Protein AF-A0A7J8TDB4-F1 (afdb_monomer)

Nearest PDB structures (foldseek):
  8oo0-assembly1_SV  TM=3.153E-01  e=1.665E-01  Thermochaetoides thermophila
  9axv-assembly1_Ab  TM=3.092E-01  e=3.334E-01  Schizosaccharomyces pombe
  6uz7-assembly1_V  TM=3.096E-01  e=2.939E-01  Kluyveromyces lactis
  7old-assembly1_SV  TM=2.955E-01  e=2.283E-01  Thermochaetoides thermophila DSM 1495
  8ylr-assembly1_Sa  TM=3.056E-01  e=4.292E-01  Saccharomyces cerevisiae S288C

Foldseek 3Di:
DFPWAKDKAWDFDADPVRHTDDIDIDIDTARDPVRSQVVNVVVVVVVCVVVVNDDDDDDTDDDDPPPDDD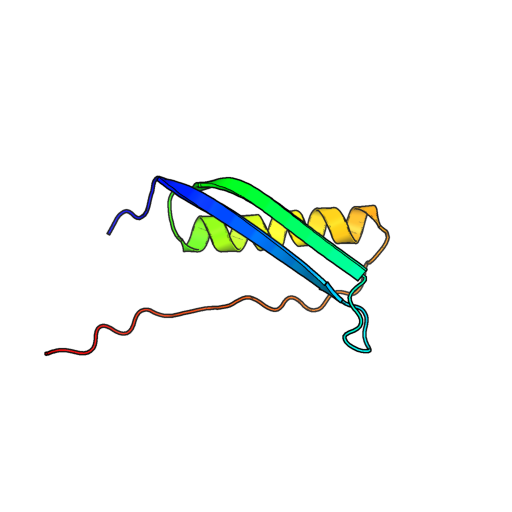

pLDDT: mean 86.04, std 14.78, range [45.19, 97.12]

Radius of gyration: 14.44 Å; Cα contacts (8 Å, |Δi|>4): 78; chains: 1; bounding box: 48×17×34 Å

Mean predicted aligned error: 6.72 Å

InterPro domains:
  IPR002156 Ribonuclease H domain [PF13456] (2-67)
  IPR044730 Ribonuclease H-like domain, plant type [cd06222] (1-67)

Organism: Gossypium davidsonii (NCBI:txid34287)

Sequence (70 aa):
KDNSGFATIGGVLRDKYSRWILGFNWFVVIFSILNAKLWGIQEGLAIALDRGFNRLIIFYYSQEVVQVPL

Solvent-accessible surface area (backbone atoms only — not comparable to full-atom values): 4573 Å² total; per-residue (Å²): 132,83,56,50,46,81,44,74,32,54,53,70,48,55,49,101,84,69,44,82,74,51,74,51,74,46,82,44,81,30,71,26,66,67,52,37,52,51,50,26,50,52,52,53,49,51,57,36,46,77,71,69,52,85,82,87,83,88,86,79,88,81,80,75,85,75,80,76,83,130

Structure (mmCIF, N/CA/C/O backbone):
data_AF-A0A7J8TDB4-F1
#
_entry.id   AF-A0A7J8TDB4-F1
#
loop_
_atom_site.group_PDB
_atom_site.id
_atom_site.type_symbol
_atom_site.label_atom_id
_atom_site.label_alt_id
_atom_site.label_comp_id
_atom_site.label_asym_id
_atom_site.label_entity_id
_atom_site.label_seq_id
_atom_site.pdbx_PDB_ins_code
_atom_site.Cartn_x
_atom_site.Cartn_y
_atom_site.Cartn_z
_atom_site.occupancy
_atom_site.B_iso_or_equiv
_atom_site.auth_seq_id
_atom_site.auth_comp_id
_atom_site.auth_asym_id
_atom_site.auth_atom_id
_atom_site.pdbx_PDB_model_num
ATOM 1 N N . LYS A 1 1 ? 21.523 3.950 -15.070 1.00 46.84 1 LYS A N 1
ATOM 2 C CA . LYS A 1 1 ? 20.976 2.625 -15.441 1.00 46.84 1 LYS A CA 1
ATOM 3 C C . LYS A 1 1 ? 19.478 2.801 -15.563 1.00 46.84 1 LYS A C 1
ATOM 5 O O . LYS A 1 1 ? 18.836 3.048 -14.547 1.00 46.84 1 LYS A O 1
ATOM 10 N N . ASP A 1 2 ? 18.971 2.771 -16.789 1.00 53.69 2 ASP A N 1
ATOM 11 C CA . ASP A 1 2 ? 17.544 2.910 -17.055 1.00 53.69 2 ASP A CA 1
ATOM 12 C C . ASP A 1 2 ? 16.873 1.588 -16.698 1.00 53.69 2 ASP A C 1
ATOM 14 O O . ASP A 1 2 ? 16.974 0.602 -17.419 1.00 53.69 2 ASP A O 1
ATOM 18 N N . ASN A 1 3 ? 16.245 1.556 -15.525 1.00 64.69 3 ASN A N 1
ATOM 19 C CA . ASN A 1 3 ? 15.438 0.428 -15.065 1.00 64.69 3 ASN A CA 1
ATOM 20 C C . ASN A 1 3 ? 13.984 0.614 -15.525 1.00 64.69 3 ASN A C 1
ATOM 22 O O . ASN A 1 3 ? 13.054 0.439 -14.732 1.00 64.69 3 ASN A O 1
ATOM 26 N N . SER A 1 4 ? 13.799 1.059 -16.770 1.00 76.62 4 SER A N 1
ATOM 27 C CA . SER A 1 4 ? 12.486 1.112 -17.393 1.00 76.62 4 SER A CA 1
ATOM 28 C C . SER A 1 4 ? 12.090 -0.290 -17.854 1.00 76.62 4 SER A C 1
ATOM 30 O O . SER A 1 4 ? 12.929 -1.085 -18.278 1.00 76.62 4 SER A O 1
ATOM 32 N N . GLY A 1 5 ? 10.816 -0.634 -17.707 1.00 86.00 5 GLY A N 1
ATOM 33 C CA . GLY A 1 5 ? 10.328 -1.973 -18.017 1.00 86.00 5 GLY A CA 1
ATOM 34 C C . GLY A 1 5 ? 9.092 -2.343 -17.217 1.00 86.00 5 GLY A C 1
ATOM 35 O O . GLY A 1 5 ? 8.391 -1.484 -16.686 1.00 86.00 5 GLY A O 1
ATOM 36 N N . PHE A 1 6 ? 8.821 -3.639 -17.137 1.00 88.38 6 PHE A N 1
ATOM 37 C CA . PHE A 1 6 ? 7.706 -4.160 -16.361 1.00 88.38 6 PHE A CA 1
ATOM 38 C C . PHE A 1 6 ? 8.087 -4.338 -14.895 1.00 88.38 6 PHE A C 1
ATOM 40 O O . PHE A 1 6 ? 9.142 -4.884 -14.573 1.00 88.38 6 PHE A O 1
ATOM 47 N N . ALA A 1 7 ? 7.198 -3.918 -14.005 1.00 88.44 7 ALA A N 1
ATOM 48 C CA . ALA A 1 7 ? 7.334 -4.122 -12.576 1.00 88.44 7 ALA A CA 1
ATOM 49 C C . ALA A 1 7 ? 5.992 -4.475 -11.944 1.00 88.44 7 ALA A C 1
ATOM 51 O O . ALA A 1 7 ? 4.925 -4.324 -12.534 1.00 88.44 7 ALA A O 1
ATOM 52 N N . THR A 1 8 ? 6.060 -4.946 -10.705 1.00 90.12 8 THR A N 1
ATOM 53 C CA . THR A 1 8 ? 4.888 -5.074 -9.844 1.00 90.12 8 THR A CA 1
ATOM 54 C C . THR A 1 8 ? 5.003 -4.042 -8.738 1.00 90.12 8 THR A C 1
ATOM 56 O O . THR A 1 8 ? 6.038 -3.948 -8.078 1.00 90.12 8 THR A O 1
ATOM 59 N N . ILE A 1 9 ? 3.944 -3.270 -8.542 1.00 92.69 9 ILE A N 1
ATOM 60 C CA . ILE A 1 9 ? 3.771 -2.416 -7.369 1.00 92.69 9 ILE A CA 1
ATOM 61 C C . ILE A 1 9 ? 2.795 -3.093 -6.422 1.00 92.69 9 ILE A C 1
ATOM 63 O O . ILE A 1 9 ? 1.958 -3.890 -6.842 1.00 92.69 9 ILE A O 1
ATOM 67 N N . GLY A 1 10 ? 2.893 -2.786 -5.138 1.00 93.62 10 GLY A N 1
ATOM 68 C CA . GLY A 1 10 ? 1.995 -3.357 -4.154 1.00 93.62 10 GLY A CA 1
ATOM 69 C C . GLY A 1 10 ? 2.257 -2.827 -2.762 1.00 93.62 10 GLY A C 1
ATOM 70 O O . GLY A 1 10 ? 3.220 -2.094 -2.521 1.00 93.62 10 GLY A O 1
ATOM 71 N N . GLY A 1 11 ? 1.387 -3.218 -1.844 1.00 94.50 11 GLY A N 1
ATOM 72 C CA . GLY A 1 11 ? 1.461 -2.784 -0.465 1.00 94.50 11 GLY A CA 1
ATOM 73 C C . GLY A 1 11 ? 0.424 -3.457 0.414 1.00 94.50 11 GLY A C 1
ATOM 74 O O . GLY A 1 11 ? -0.427 -4.228 -0.034 1.00 94.50 11 GLY A O 1
ATOM 75 N N . VAL A 1 12 ? 0.525 -3.163 1.706 1.00 96.50 12 VAL A N 1
ATOM 76 C CA . VAL A 1 12 ? -0.360 -3.701 2.734 1.00 96.50 12 VAL A CA 1
ATOM 77 C C . VAL A 1 12 ? -0.852 -2.550 3.591 1.00 96.50 12 VAL A C 1
ATOM 79 O O . VAL A 1 12 ? -0.054 -1.817 4.171 1.00 96.50 12 VAL A O 1
ATOM 82 N N . LEU A 1 13 ? -2.169 -2.430 3.712 1.00 96.00 13 LEU A N 1
ATOM 83 C CA . LEU A 1 13 ? -2.802 -1.560 4.685 1.00 96.00 13 LEU A CA 1
ATOM 84 C C . LEU A 1 13 ? -2.976 -2.325 5.997 1.00 96.00 13 LEU A C 1
ATOM 86 O O . LEU A 1 13 ? -3.523 -3.435 6.026 1.00 96.00 13 LEU A O 1
ATOM 90 N N . ARG A 1 14 ? -2.506 -1.726 7.089 1.00 96.25 14 ARG A N 1
ATOM 91 C CA . ARG A 1 14 ? -2.629 -2.267 8.444 1.00 96.25 14 ARG A CA 1
ATOM 92 C C . ARG A 1 14 ? -3.275 -1.243 9.358 1.00 96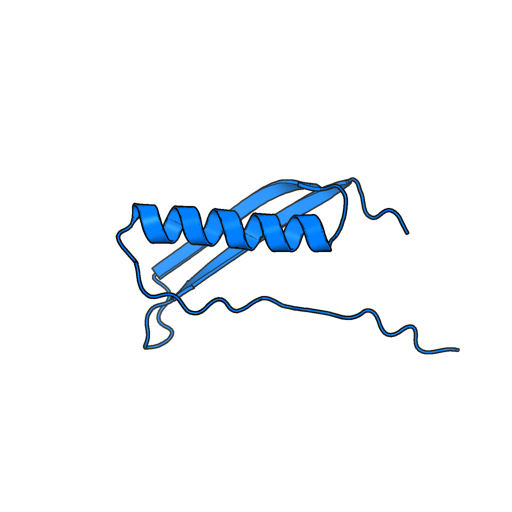.25 14 ARG A C 1
ATOM 94 O O . ARG A 1 14 ? -3.128 -0.042 9.145 1.00 96.25 14 ARG A O 1
ATOM 101 N N . ASP A 1 15 ? -3.977 -1.723 10.376 1.00 94.56 15 ASP A N 1
ATOM 102 C CA . ASP A 1 15 ? -4.468 -0.853 11.437 1.00 94.56 15 ASP A CA 1
ATOM 103 C C . ASP A 1 15 ? -3.350 -0.475 12.425 1.00 94.56 15 ASP A C 1
ATOM 105 O O . ASP A 1 15 ? -2.211 -0.943 12.343 1.00 94.56 15 ASP A O 1
ATOM 109 N N . LYS A 1 16 ? -3.689 0.361 13.411 1.00 94.12 16 LYS A N 1
ATOM 110 C CA . LYS A 1 16 ? -2.758 0.808 14.460 1.00 94.12 16 LYS A CA 1
ATOM 111 C C . LYS A 1 16 ? -2.205 -0.316 15.353 1.00 94.12 16 LYS A C 1
ATOM 113 O O . LYS A 1 16 ? -1.241 -0.089 16.072 1.00 94.12 16 LYS A O 1
ATOM 118 N N . TYR A 1 17 ? -2.803 -1.506 15.321 1.00 96.06 17 TYR A N 1
ATOM 119 C CA . TYR A 1 17 ? -2.347 -2.702 16.034 1.00 96.06 17 TYR A CA 1
ATOM 120 C C . TYR A 1 17 ? -1.586 -3.659 15.107 1.00 96.06 17 TYR A C 1
ATOM 122 O O . TYR A 1 17 ? -1.387 -4.823 15.445 1.00 96.06 17 TYR A O 1
ATOM 130 N N . SER A 1 18 ? -1.160 -3.180 13.931 1.00 92.56 18 SER A N 1
ATOM 131 C CA . SER A 1 18 ? -0.490 -3.967 12.891 1.00 92.56 18 SER A CA 1
ATOM 132 C C . SER A 1 18 ? -1.329 -5.117 12.324 1.00 92.56 18 SER A C 1
ATOM 134 O O . SER A 1 18 ? -0.784 -5.993 11.648 1.00 92.56 18 SER A O 1
AT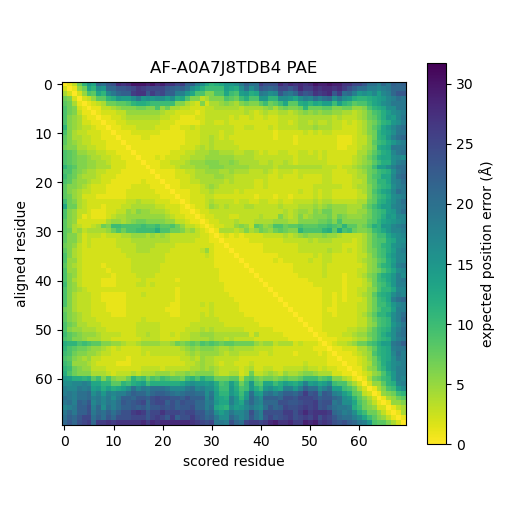OM 136 N N . ARG A 1 19 ? -2.651 -5.120 12.541 1.00 97.12 19 ARG A N 1
ATOM 137 C CA . ARG A 1 19 ? -3.542 -6.125 11.954 1.00 97.12 19 ARG A CA 1
ATOM 138 C C . ARG A 1 19 ? -3.754 -5.807 10.483 1.00 97.12 19 ARG A C 1
ATOM 140 O O . ARG A 1 19 ? -3.938 -4.650 10.107 1.00 97.12 19 ARG A O 1
ATOM 147 N N . TRP A 1 20 ? -3.713 -6.839 9.651 1.00 96.12 20 TRP A N 1
ATOM 148 C CA . TRP A 1 20 ? -3.919 -6.701 8.216 1.00 96.12 20 TRP A CA 1
ATOM 149 C C . TRP A 1 20 ? -5.368 -6.291 7.920 1.00 96.12 20 TRP A C 1
ATOM 151 O O . TRP A 1 20 ? -6.299 -6.947 8.377 1.00 96.12 20 TRP A O 1
ATOM 161 N N . ILE A 1 21 ? -5.542 -5.202 7.166 1.00 95.56 21 ILE A N 1
ATOM 162 C CA . ILE A 1 21 ? -6.839 -4.765 6.639 1.00 95.56 21 ILE A CA 1
ATOM 163 C C . ILE A 1 21 ? -7.003 -5.248 5.194 1.00 95.56 21 ILE A C 1
ATOM 165 O O . ILE A 1 21 ? -7.993 -5.892 4.864 1.00 95.56 21 ILE A O 1
ATOM 169 N N . LEU A 1 22 ? -6.041 -4.914 4.324 1.00 96.19 22 LEU A N 1
ATOM 170 C CA . LEU A 1 22 ? -6.081 -5.227 2.891 1.00 96.19 22 LEU A CA 1
ATOM 171 C C . LEU A 1 22 ? -4.675 -5.236 2.287 1.00 96.19 22 LEU A C 1
ATOM 173 O O . LEU A 1 22 ? -3.796 -4.502 2.732 1.00 96.19 22 LEU A O 1
ATOM 177 N N . GLY A 1 23 ? -4.436 -6.113 1.312 1.00 96.12 23 GLY A N 1
ATOM 178 C CA . GLY A 1 23 ? -3.240 -6.107 0.470 1.00 96.12 23 GLY A CA 1
ATOM 179 C C . GLY A 1 23 ? -3.621 -5.771 -0.967 1.00 96.12 23 GLY A C 1
ATOM 180 O O . GLY A 1 23 ? -4.734 -6.075 -1.390 1.00 96.1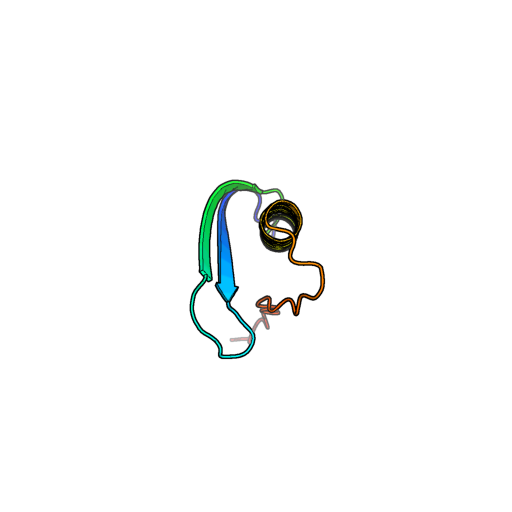2 23 GLY A O 1
ATOM 181 N N . PHE A 1 24 ? -2.711 -5.144 -1.702 1.00 95.62 24 PHE A N 1
ATOM 182 C CA . PHE A 1 24 ? -2.910 -4.818 -3.110 1.00 95.62 24 PHE A CA 1
ATOM 183 C C . PHE A 1 24 ? -1.637 -5.076 -3.908 1.00 95.62 24 PHE A C 1
ATOM 185 O O . PHE A 1 24 ? -0.524 -4.959 -3.384 1.00 95.62 24 PHE A O 1
ATOM 192 N N . ASN A 1 25 ? -1.810 -5.400 -5.184 1.00 94.94 25 ASN A N 1
ATOM 193 C CA . ASN A 1 25 ? -0.729 -5.515 -6.145 1.00 94.94 25 ASN A CA 1
ATOM 194 C C . ASN A 1 25 ? -1.232 -5.202 -7.557 1.00 94.94 25 ASN A C 1
ATOM 196 O O . ASN A 1 25 ? -2.339 -5.586 -7.927 1.00 94.94 25 ASN A O 1
ATOM 200 N N . TRP A 1 26 ? -0.388 -4.563 -8.360 1.00 91.69 26 TRP A N 1
ATOM 201 C CA . TRP A 1 26 ? -0.650 -4.334 -9.777 1.00 91.69 26 TRP A CA 1
ATOM 202 C C . TRP A 1 26 ? 0.607 -4.519 -10.601 1.00 91.69 26 TRP A C 1
ATOM 204 O O . TRP A 1 26 ? 1.715 -4.199 -10.165 1.00 91.69 26 TRP A O 1
ATOM 214 N N . PHE A 1 27 ? 0.408 -5.002 -11.820 1.00 92.75 27 PHE A N 1
ATOM 215 C CA . PHE A 1 27 ? 1.435 -5.021 -12.841 1.00 92.75 27 PHE A CA 1
ATOM 216 C C . PHE A 1 27 ? 1.444 -3.676 -13.566 1.00 92.75 27 PHE A C 1
ATOM 218 O O . PHE A 1 27 ? 0.402 -3.216 -14.030 1.00 92.75 27 PHE A O 1
ATOM 225 N N . VAL A 1 28 ? 2.608 -3.042 -13.645 1.00 90.25 28 VAL A N 1
ATOM 226 C CA . VAL A 1 28 ? 2.763 -1.701 -14.211 1.00 90.25 28 VAL A CA 1
ATOM 227 C C . VAL A 1 28 ? 4.003 -1.617 -15.088 1.00 90.25 28 VAL A C 1
ATOM 229 O O . VAL A 1 28 ? 4.994 -2.321 -14.884 1.00 90.25 28 VAL A O 1
ATOM 232 N N . VAL A 1 29 ? 3.955 -0.715 -16.061 1.00 89.69 29 VAL A N 1
ATOM 233 C CA . VAL A 1 29 ? 5.145 -0.277 -16.790 1.00 89.69 29 VAL A CA 1
ATOM 234 C C . VAL A 1 29 ? 5.751 0.890 -16.024 1.00 89.69 29 VAL A C 1
ATOM 236 O O . VAL A 1 29 ? 5.059 1.858 -15.717 1.00 89.69 29 VAL A O 1
ATOM 239 N N . ILE A 1 30 ? 7.036 0.793 -15.699 1.00 85.94 30 ILE A N 1
ATOM 240 C CA . ILE A 1 30 ? 7.760 1.793 -14.916 1.00 85.94 30 ILE A CA 1
ATOM 241 C C . ILE A 1 30 ? 8.871 2.413 -15.745 1.00 85.94 30 ILE A C 1
ATOM 243 O O . ILE A 1 3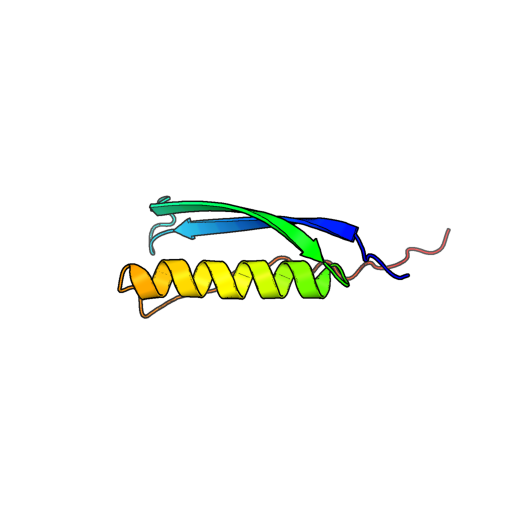0 ? 9.486 1.765 -16.589 1.00 85.94 30 ILE A O 1
ATOM 247 N N . PHE A 1 31 ? 9.164 3.675 -15.453 1.00 83.44 31 PHE A N 1
ATOM 248 C CA . PHE A 1 31 ? 10.313 4.378 -16.023 1.00 83.44 31 PHE A CA 1
ATOM 249 C C . PHE A 1 31 ? 11.570 4.214 -15.156 1.00 83.44 31 PHE A C 1
ATOM 251 O O . PHE A 1 31 ? 12.690 4.345 -15.641 1.00 83.44 31 PHE A O 1
ATOM 258 N N . SER A 1 32 ? 11.393 3.923 -13.864 1.00 86.94 32 SER A N 1
ATOM 259 C CA . SER A 1 32 ? 12.471 3.657 -12.909 1.00 86.94 32 SER A CA 1
ATOM 260 C C . SER A 1 32 ? 11.941 2.954 -11.656 1.00 86.94 32 SER A C 1
ATOM 262 O O . SER A 1 32 ? 10.743 2.983 -11.367 1.00 86.94 32 SER A O 1
ATOM 264 N N . ILE A 1 33 ? 12.836 2.376 -10.848 1.00 85.50 33 ILE A N 1
ATOM 265 C CA . ILE A 1 33 ? 12.470 1.794 -9.542 1.00 85.50 33 ILE A CA 1
ATOM 266 C C . ILE A 1 33 ? 11.817 2.844 -8.632 1.00 85.50 33 ILE A C 1
ATOM 268 O O . ILE A 1 33 ? 10.857 2.540 -7.926 1.00 85.50 33 ILE A O 1
ATOM 272 N N . LEU A 1 34 ? 12.330 4.080 -8.635 1.00 87.38 34 LEU A N 1
ATOM 273 C CA . LEU A 1 34 ? 11.749 5.165 -7.845 1.00 87.38 34 LEU A CA 1
ATOM 274 C C . LEU A 1 34 ? 10.313 5.457 -8.295 1.00 87.38 34 LEU A C 1
ATOM 276 O O 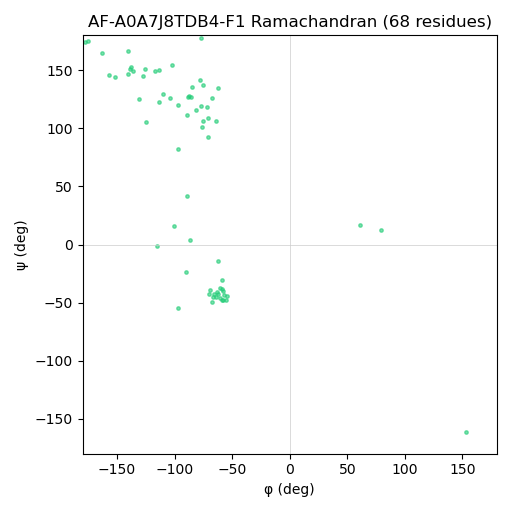. LEU A 1 34 ? 9.432 5.598 -7.452 1.00 87.38 34 LEU A O 1
ATOM 280 N N . ASN A 1 35 ? 10.073 5.480 -9.609 1.00 88.88 35 ASN A N 1
ATOM 281 C CA . ASN A 1 35 ? 8.737 5.647 -10.165 1.00 88.88 35 ASN A CA 1
ATOM 282 C C . ASN A 1 35 ? 7.796 4.535 -9.669 1.00 88.88 35 ASN A C 1
ATOM 284 O O . ASN A 1 35 ? 6.742 4.850 -9.130 1.00 88.88 35 ASN A O 1
ATOM 288 N N . ALA A 1 36 ? 8.215 3.265 -9.714 1.00 89.12 36 ALA A N 1
ATOM 289 C CA . ALA A 1 36 ? 7.437 2.142 -9.177 1.00 89.12 36 ALA A CA 1
ATOM 290 C C . ALA A 1 36 ? 7.037 2.341 -7.703 1.00 89.12 36 ALA A C 1
ATOM 292 O O . ALA A 1 36 ? 5.890 2.121 -7.320 1.00 89.12 36 ALA A O 1
ATOM 293 N N . LYS A 1 37 ? 7.978 2.794 -6.865 1.00 89.25 37 LYS A N 1
ATOM 294 C CA . LYS A 1 37 ? 7.723 3.040 -5.437 1.00 89.25 37 LYS A CA 1
ATOM 295 C C . LYS A 1 37 ? 6.703 4.156 -5.222 1.00 89.25 37 LYS A C 1
ATOM 297 O O . LYS A 1 37 ? 5.791 3.987 -4.419 1.00 89.25 37 LYS A O 1
ATOM 302 N N . LEU A 1 38 ? 6.845 5.270 -5.942 1.00 92.00 38 LEU A N 1
ATOM 303 C CA . LEU A 1 38 ? 5.910 6.395 -5.857 1.00 92.00 38 LEU A CA 1
ATOM 304 C C . LEU A 1 38 ? 4.507 5.993 -6.320 1.00 92.00 38 LEU A C 1
ATOM 306 O O . LEU A 1 38 ? 3.539 6.319 -5.640 1.00 92.00 38 LEU A O 1
ATOM 310 N N . TRP A 1 39 ? 4.403 5.212 -7.397 1.00 92.69 39 TRP A N 1
ATOM 311 C CA . TRP A 1 39 ? 3.133 4.643 -7.850 1.00 92.69 39 TRP A CA 1
ATOM 312 C C . TRP A 1 39 ? 2.496 3.735 -6.794 1.00 92.69 39 TRP A C 1
ATOM 314 O O . TRP A 1 39 ? 1.322 3.894 -6.480 1.00 92.69 39 TRP A O 1
ATOM 324 N N . GLY A 1 40 ? 3.268 2.835 -6.177 1.00 93.38 40 GLY A N 1
ATOM 325 C CA . GLY A 1 40 ? 2.762 1.991 -5.090 1.00 93.38 40 GLY A CA 1
ATOM 326 C C . GLY A 1 40 ? 2.224 2.793 -3.897 1.00 93.38 40 GLY A C 1
ATOM 327 O O . GLY A 1 40 ? 1.192 2.431 -3.333 1.00 93.38 40 GLY A O 1
ATOM 328 N N . ILE A 1 41 ? 2.881 3.903 -3.536 1.00 94.81 41 ILE A N 1
ATOM 329 C CA . ILE A 1 41 ? 2.411 4.813 -2.478 1.00 94.81 41 ILE A CA 1
ATOM 330 C C . ILE A 1 41 ? 1.127 5.528 -2.902 1.00 94.81 41 ILE A C 1
ATOM 332 O O . ILE A 1 41 ? 0.170 5.549 -2.131 1.00 94.81 41 ILE A O 1
ATOM 336 N N . GLN A 1 42 ? 1.103 6.106 -4.105 1.00 95.44 42 GLN A N 1
ATOM 337 C CA . GLN A 1 42 ? -0.057 6.822 -4.635 1.00 95.44 42 GLN A CA 1
ATOM 338 C C . GLN A 1 42 ? -1.297 5.930 -4.631 1.00 95.44 42 GLN A C 1
ATOM 340 O O . GLN A 1 42 ? -2.349 6.327 -4.137 1.00 95.44 42 GLN A O 1
ATOM 345 N N . GLU A 1 43 ? -1.160 4.708 -5.126 1.00 95.50 43 GLU A N 1
ATOM 346 C CA . GLU A 1 43 ? -2.272 3.779 -5.172 1.00 95.50 43 GLU A CA 1
ATOM 347 C C . GLU A 1 43 ? -2.701 3.286 -3.780 1.00 95.50 43 GLU A C 1
ATOM 349 O O . GLU A 1 43 ? -3.892 3.196 -3.481 1.00 95.50 43 GLU A O 1
ATOM 354 N N . GLY A 1 44 ? -1.747 3.021 -2.881 1.00 95.25 44 GLY A N 1
ATOM 355 C CA . GLY A 1 44 ? -2.059 2.689 -1.490 1.00 95.25 44 GLY A CA 1
ATOM 356 C C . GLY A 1 44 ? -2.818 3.813 -0.775 1.00 95.25 44 GLY A C 1
ATOM 357 O O . GLY A 1 44 ? -3.738 3.540 -0.001 1.00 95.25 44 GLY A O 1
ATOM 358 N N . LEU A 1 45 ? -2.475 5.073 -1.065 1.00 96.25 45 LEU A N 1
ATOM 359 C CA . LEU A 1 45 ? -3.198 6.250 -0.579 1.00 96.25 45 LEU A CA 1
ATOM 360 C C . LEU A 1 45 ? -4.604 6.338 -1.172 1.00 96.25 45 LEU A C 1
ATOM 362 O O . LEU A 1 45 ? -5.547 6.566 -0.418 1.00 96.25 45 LEU A O 1
ATOM 366 N N . ALA A 1 46 ? -4.762 6.117 -2.478 1.00 96.50 46 ALA A N 1
ATOM 367 C CA . ALA A 1 46 ? -6.070 6.115 -3.130 1.00 96.50 46 ALA A CA 1
ATOM 368 C C . ALA A 1 46 ? -7.003 5.058 -2.510 1.00 96.50 46 ALA A C 1
ATOM 370 O O . ALA A 1 46 ? -8.110 5.387 -2.091 1.00 96.50 46 ALA A O 1
ATOM 371 N N . ILE A 1 47 ? -6.518 3.822 -2.337 1.00 96.56 47 ILE A N 1
ATOM 372 C CA . ILE A 1 47 ? -7.243 2.731 -1.661 1.00 96.56 47 ILE A CA 1
ATOM 373 C C . ILE A 1 47 ? -7.651 3.114 -0.235 1.00 96.56 47 ILE A C 1
ATOM 375 O O . ILE A 1 47 ? -8.748 2.768 0.216 1.00 96.56 47 ILE A O 1
ATOM 379 N N . ALA A 1 48 ? -6.746 3.747 0.513 1.00 96.38 48 ALA A N 1
ATOM 380 C CA . ALA A 1 48 ? -6.993 4.101 1.902 1.00 96.38 48 ALA A CA 1
ATOM 381 C C . ALA A 1 48 ? -8.030 5.229 2.025 1.00 96.38 48 ALA A C 1
ATOM 383 O O . ALA A 1 48 ? -8.939 5.130 2.851 1.00 96.38 48 ALA A O 1
ATOM 384 N N . LEU A 1 49 ? -7.929 6.254 1.175 1.00 95.94 49 LEU A N 1
ATOM 385 C CA . LEU A 1 49 ? -8.870 7.373 1.127 1.00 95.94 49 LEU A CA 1
ATOM 386 C C . LEU A 1 49 ? -10.267 6.929 0.682 1.00 95.94 49 LEU A C 1
ATOM 388 O O . LEU A 1 49 ? -11.242 7.324 1.316 1.00 95.94 49 LEU A O 1
ATOM 392 N N . ASP A 1 50 ? -10.367 6.061 -0.329 1.00 96.94 50 ASP A N 1
ATOM 393 C CA . ASP A 1 50 ? -11.635 5.471 -0.791 1.00 96.94 50 ASP A CA 1
ATOM 394 C C . ASP A 1 50 ? -12.357 4.691 0.326 1.00 96.94 50 ASP A C 1
ATOM 396 O O . ASP A 1 50 ? -13.580 4.689 0.429 1.00 96.94 50 ASP A O 1
ATOM 400 N N . ARG A 1 51 ? -11.592 4.108 1.258 1.00 94.88 51 ARG A N 1
ATOM 401 C CA . ARG A 1 51 ? -12.115 3.435 2.461 1.00 94.88 51 ARG A CA 1
ATOM 402 C C . ARG A 1 51 ? -12.361 4.362 3.655 1.00 94.88 51 ARG A C 1
ATOM 404 O O . ARG A 1 51 ? -12.708 3.883 4.733 1.00 94.88 51 ARG A O 1
ATOM 411 N N . GLY A 1 52 ? -12.173 5.669 3.492 1.00 96.31 52 GLY A N 1
ATOM 412 C CA . GLY A 1 52 ? -12.391 6.665 4.541 1.00 96.31 52 GLY A CA 1
ATOM 413 C C . GLY A 1 52 ? -11.258 6.785 5.565 1.00 96.31 52 GLY A C 1
ATOM 414 O O . GLY A 1 52 ? -11.435 7.437 6.597 1.00 96.31 52 GLY A O 1
ATOM 415 N N . PHE A 1 53 ? -10.084 6.195 5.318 1.00 95.12 53 PHE A N 1
ATOM 416 C CA . PHE A 1 53 ? -8.925 6.370 6.193 1.00 95.12 53 PHE A CA 1
ATOM 417 C C . PHE A 1 53 ? -8.205 7.686 5.878 1.00 95.12 53 PHE A C 1
ATOM 419 O O . PHE A 1 53 ? -7.633 7.856 4.806 1.00 95.12 53 PHE A O 1
ATOM 426 N N . ASN A 1 54 ? -8.186 8.611 6.840 1.00 91.50 54 ASN A N 1
ATOM 427 C CA . ASN A 1 54 ? -7.617 9.958 6.680 1.00 9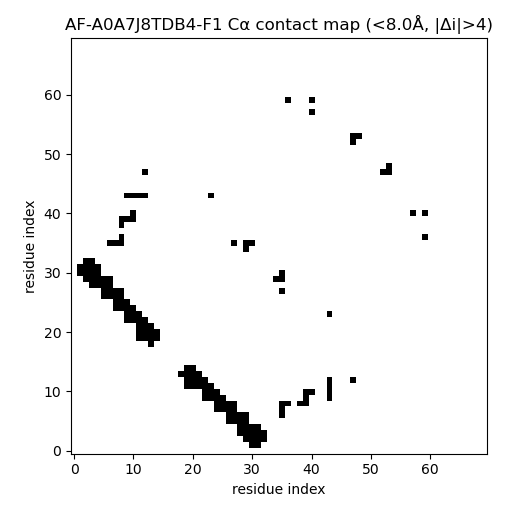1.50 54 ASN A CA 1
ATOM 428 C C . ASN A 1 54 ? -6.384 10.238 7.563 1.00 91.50 54 ASN A C 1
ATOM 430 O O . ASN A 1 54 ? -5.800 11.317 7.488 1.00 91.50 54 ASN A O 1
ATOM 434 N N . ARG A 1 55 ? -5.971 9.276 8.397 1.00 94.19 55 ARG A N 1
ATOM 435 C CA . ARG A 1 55 ? -4.732 9.324 9.189 1.00 94.19 55 ARG A CA 1
ATOM 436 C C . ARG A 1 55 ? -3.900 8.088 8.889 1.00 94.19 55 ARG A C 1
ATOM 438 O O . ARG A 1 55 ? -4.236 6.995 9.336 1.00 94.19 55 ARG A O 1
ATOM 445 N N . LEU A 1 56 ? -2.830 8.275 8.124 1.00 94.12 56 LEU A N 1
ATOM 446 C CA . LEU A 1 56 ? -1.999 7.196 7.597 1.00 94.12 56 LEU A CA 1
ATOM 447 C C . LEU A 1 56 ? -0.531 7.436 7.950 1.00 94.12 56 LEU A C 1
ATOM 449 O O . LEU A 1 56 ? -0.064 8.573 7.952 1.00 94.12 56 LEU A O 1
ATOM 453 N N . ILE A 1 57 ? 0.194 6.350 8.214 1.00 95.00 57 ILE A N 1
ATOM 454 C CA . ILE A 1 57 ? 1.657 6.334 8.282 1.00 95.00 57 ILE A CA 1
ATOM 455 C C . ILE A 1 57 ? 2.132 5.478 7.114 1.00 95.00 57 ILE A C 1
ATOM 457 O O . ILE A 1 57 ? 1.726 4.323 6.984 1.00 95.00 57 ILE A O 1
ATOM 461 N N . ILE A 1 58 ? 2.967 6.055 6.254 1.00 93.19 58 ILE A N 1
ATOM 462 C CA . ILE A 1 58 ? 3.464 5.385 5.053 1.00 93.19 58 ILE A CA 1
ATOM 463 C C . ILE A 1 58 ? 4.843 4.812 5.360 1.00 93.19 58 ILE A C 1
ATOM 465 O O . ILE A 1 58 ? 5.779 5.552 5.658 1.00 93.19 58 ILE A O 1
ATOM 469 N N . PHE A 1 59 ? 4.970 3.495 5.240 1.00 91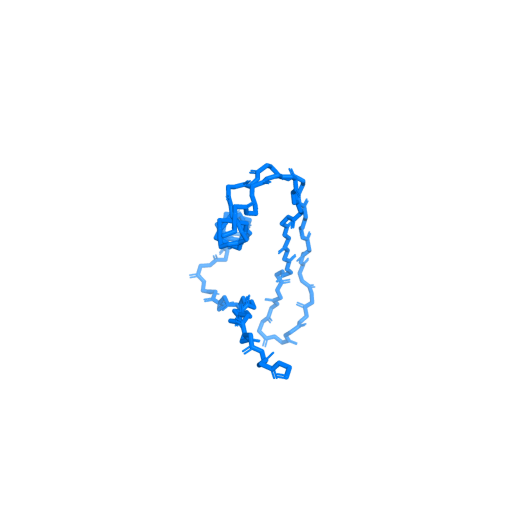.12 59 PHE A N 1
ATOM 470 C CA . PHE A 1 59 ? 6.257 2.811 5.241 1.00 91.12 59 PHE A CA 1
ATOM 471 C C . PHE A 1 59 ? 6.594 2.407 3.812 1.00 91.12 59 PHE A C 1
ATOM 473 O O . PHE A 1 59 ? 5.807 1.732 3.151 1.00 91.12 59 PHE A O 1
ATOM 480 N N . TYR A 1 60 ? 7.769 2.803 3.337 1.00 86.56 60 TYR A N 1
ATOM 481 C CA . TYR A 1 60 ? 8.281 2.402 2.033 1.00 86.56 60 TYR A CA 1
ATOM 482 C C . TYR A 1 60 ? 9.755 2.032 2.163 1.00 86.56 60 TYR A C 1
ATOM 484 O O . TYR A 1 60 ? 10.467 2.557 3.017 1.00 86.56 60 TYR A O 1
ATOM 492 N N . TYR A 1 61 ? 10.219 1.105 1.329 1.00 77.00 61 TYR A N 1
ATOM 493 C CA . TYR A 1 61 ? 11.609 0.670 1.375 1.00 77.00 61 TYR A CA 1
ATOM 494 C C . TYR A 1 61 ? 12.478 1.544 0.461 1.00 77.00 61 TYR A C 1
ATOM 496 O O . TYR A 1 61 ? 12.379 1.482 -0.771 1.00 77.00 61 TYR A O 1
ATOM 504 N N . SER A 1 62 ? 13.358 2.355 1.044 1.00 70.75 62 SER A N 1
ATOM 505 C CA . SER A 1 62 ? 14.384 3.112 0.323 1.00 70.75 62 SER A CA 1
ATOM 506 C C . SER A 1 62 ? 15.713 2.357 0.364 1.00 7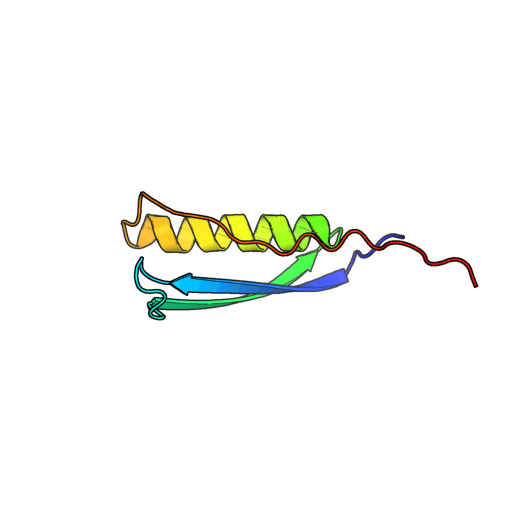0.75 62 SER A C 1
ATOM 508 O O . SER A 1 62 ? 16.575 2.627 1.191 1.00 70.75 62 SER A O 1
ATOM 510 N N . GLN A 1 63 ? 15.891 1.377 -0.519 1.00 64.94 63 GLN A N 1
ATOM 511 C CA . GLN A 1 63 ? 17.227 0.835 -0.758 1.00 64.94 63 GLN A CA 1
ATOM 512 C C . GLN A 1 63 ? 18.005 1.844 -1.611 1.00 64.94 63 GLN A C 1
ATOM 514 O O . GLN A 1 63 ? 17.713 1.994 -2.801 1.00 64.94 63 GLN A O 1
ATOM 519 N N . GLU A 1 64 ? 18.952 2.556 -1.004 1.00 59.06 64 GLU A N 1
ATOM 520 C CA . GLU A 1 64 ? 20.070 3.133 -1.745 1.00 59.06 64 GLU A CA 1
ATOM 521 C C . GLU A 1 64 ? 20.970 1.968 -2.150 1.00 59.06 64 GLU A C 1
ATOM 523 O O . GLU A 1 64 ? 21.444 1.200 -1.311 1.00 59.06 64 GLU A O 1
ATOM 528 N N . VAL A 1 65 ? 21.146 1.765 -3.452 1.00 52.69 65 VAL A N 1
ATOM 529 C CA . VAL A 1 65 ? 22.102 0.777 -3.948 1.00 52.69 65 VAL A CA 1
ATOM 530 C C . VAL A 1 65 ? 23.495 1.337 -3.673 1.00 52.69 65 VAL A C 1
ATOM 532 O O . VAL A 1 65 ? 24.033 2.087 -4.482 1.00 52.69 65 VAL A O 1
ATOM 535 N N . VAL A 1 66 ? 24.076 0.993 -2.524 1.00 51.47 66 VAL A N 1
ATOM 536 C CA . VAL A 1 66 ? 25.498 1.227 -2.266 1.00 51.47 66 VAL A CA 1
ATOM 537 C C . VAL A 1 66 ? 26.267 0.247 -3.148 1.00 51.47 66 VAL A C 1
ATOM 539 O O . VAL A 1 66 ? 26.221 -0.965 -2.943 1.00 51.47 66 VAL A O 1
ATOM 542 N N . GLN A 1 67 ? 26.931 0.761 -4.184 1.00 53.75 67 GLN A N 1
ATOM 543 C CA . GLN A 1 67 ? 27.951 0.004 -4.905 1.00 53.75 67 GLN A CA 1
ATOM 544 C C . GLN A 1 67 ? 29.088 -0.260 -3.913 1.00 53.75 67 GLN A C 1
ATOM 546 O O . GLN A 1 67 ? 29.819 0.661 -3.559 1.00 53.75 67 GLN A O 1
ATOM 551 N N . VAL A 1 68 ? 29.215 -1.495 -3.430 1.00 45.19 68 VAL A N 1
ATOM 552 C CA . VAL A 1 68 ? 30.416 -1.912 -2.703 1.00 45.19 68 VAL A CA 1
ATOM 553 C C . VAL A 1 68 ? 31.496 -2.146 -3.767 1.00 45.19 68 VAL A C 1
ATOM 555 O O . VAL A 1 68 ? 31.251 -2.956 -4.667 1.00 45.19 68 VAL A O 1
ATOM 558 N N . PRO A 1 69 ? 32.629 -1.419 -3.748 1.00 51.50 69 PRO A N 1
ATOM 559 C CA . PRO A 1 69 ? 33.726 -1.697 -4.665 1.00 51.50 69 PRO A CA 1
ATOM 560 C C . PRO A 1 69 ? 34.257 -3.108 -4.387 1.00 51.50 69 PRO A C 1
ATOM 562 O O . PRO A 1 69 ? 34.405 -3.482 -3.221 1.00 51.50 69 PRO A O 1
ATOM 565 N N . LEU A 1 70 ? 34.487 -3.878 -5.456 1.00 52.62 70 LEU A N 1
ATOM 566 C CA . LEU A 1 70 ? 35.242 -5.134 -5.413 1.00 52.62 70 LEU A CA 1
ATOM 567 C C . LEU A 1 70 ? 36.709 -4.866 -5.066 1.00 52.62 70 LEU A C 1
ATOM 569 O O . LEU A 1 70 ? 37.247 -3.860 -5.584 1.00 52.62 70 LEU A O 1
#

Secondary structure (DSSP, 8-state):
----EEEEEEEEEE-TT--EEEEEEEEEEESSHHHHHHHHHHHHHHHHHHTT------------------